Protein AF-A0A661ZNB2-F1 (afdb_monomer_lite)

Foldseek 3Di:
DDDDDDPDDDDDPDPVVVVVCVVVVVDDPDDDDDDDCLCDDPDPVSNVVSVVVVVVVVVCCVVPVD

pLDDT: mean 87.89, std 8.82, range [55.47, 96.56]

Sequence (66 aa):
RDKIDTRYDYKFSTTEEIINFISMKNIPDKILINIHPEHWAQSSFEWWNIYLIRKIKNYIKAKYLK

Structure (mmCIF, N/CA/C/O backbone):
data_AF-A0A661ZNB2-F1
#
_entry.id   AF-A0A661ZNB2-F1
#
loop_
_atom_site.group_PDB
_atom_site.id
_atom_site.type_symbol
_atom_site.label_atom_id
_atom_site.label_alt_id
_atom_site.label_comp_id
_atom_site.label_asym_id
_atom_site.label_entity_id
_atom_site.label_seq_id
_atom_site.pdbx_PDB_ins_code
_atom_site.Cartn_x
_atom_site.Cartn_y
_atom_site.Cartn_z
_atom_site.occupancy
_atom_site.B_iso_or_equiv
_atom_site.auth_seq_id
_atom_site.auth_comp_id
_atom_site.auth_asym_id
_atom_site.auth_atom_id
_atom_site.pdbx_PDB_model_num
ATOM 1 N N . ARG A 1 1 ? -12.302 0.664 -7.971 1.00 55.47 1 ARG A N 1
ATOM 2 C CA . ARG A 1 1 ? -12.099 0.347 -6.540 1.00 55.47 1 ARG A CA 1
ATOM 3 C C . ARG A 1 1 ? -13.449 0.552 -5.897 1.00 55.47 1 ARG A C 1
ATOM 5 O O . ARG A 1 1 ? -13.985 1.642 -6.069 1.00 55.47 1 ARG A O 1
ATOM 12 N N . ASP A 1 2 ? -14.007 -0.474 -5.272 1.00 60.12 2 ASP A N 1
ATOM 13 C CA . ASP A 1 2 ? -15.336 -0.373 -4.675 1.00 60.12 2 ASP A CA 1
ATOM 14 C C . ASP A 1 2 ? -15.287 0.675 -3.565 1.00 60.12 2 ASP A C 1
ATOM 16 O O . ASP A 1 2 ? -14.436 0.619 -2.674 1.00 60.12 2 ASP A O 1
ATOM 20 N N . LYS A 1 3 ? -16.120 1.709 -3.694 1.00 65.75 3 LYS A N 1
ATOM 21 C CA . LYS A 1 3 ? -16.229 2.763 -2.692 1.00 65.75 3 LYS A CA 1
ATOM 22 C C . LYS A 1 3 ? -17.128 2.221 -1.589 1.00 65.75 3 LYS A C 1
ATOM 24 O O . LYS A 1 3 ? -18.328 2.077 -1.793 1.00 65.75 3 LYS A O 1
ATOM 29 N N . ILE A 1 4 ? -16.531 1.893 -0.451 1.00 71.19 4 ILE A N 1
ATOM 30 C CA . ILE A 1 4 ? -17.270 1.497 0.746 1.00 71.19 4 ILE A CA 1
ATOM 31 C C . ILE A 1 4 ? -17.733 2.783 1.429 1.00 71.19 4 ILE A C 1
ATOM 33 O O . ILE A 1 4 ? -16.910 3.651 1.723 1.00 71.19 4 ILE A O 1
ATOM 37 N N . ASP A 1 5 ? -19.039 2.915 1.642 1.00 79.50 5 ASP A N 1
ATOM 38 C CA . ASP A 1 5 ? -19.595 3.985 2.465 1.00 79.50 5 ASP A CA 1
ATOM 39 C C . ASP A 1 5 ? -19.332 3.650 3.938 1.00 79.50 5 ASP A C 1
ATOM 41 O O . ASP A 1 5 ? -19.804 2.636 4.453 1.00 79.50 5 ASP A O 1
ATOM 45 N N . THR A 1 6 ? -18.485 4.438 4.594 1.00 79.50 6 THR A N 1
ATOM 46 C CA . THR A 1 6 ? -18.062 4.195 5.973 1.00 79.50 6 THR A CA 1
ATOM 47 C C . THR A 1 6 ? -17.927 5.505 6.730 1.00 79.50 6 THR A C 1
ATOM 49 O O . THR A 1 6 ? -17.508 6.518 6.177 1.00 79.50 6 THR A O 1
ATOM 52 N N . ARG A 1 7 ? -18.275 5.480 8.022 1.00 79.88 7 ARG A N 1
ATOM 53 C CA . ARG A 1 7 ? -18.132 6.626 8.937 1.00 79.88 7 ARG A CA 1
ATOM 54 C C . ARG A 1 7 ? -16.696 6.806 9.442 1.00 79.88 7 ARG A C 1
ATOM 56 O O . ARG A 1 7 ? -16.420 7.766 10.152 1.00 79.88 7 ARG A O 1
ATOM 63 N N . TYR A 1 8 ? -15.803 5.875 9.112 1.00 78.06 8 TYR A N 1
ATOM 64 C CA . TYR A 1 8 ? -14.403 5.897 9.517 1.00 78.06 8 TYR A CA 1
ATOM 65 C C . TYR A 1 8 ? -13.554 6.677 8.494 1.00 78.06 8 TYR A C 1
ATOM 67 O O . TYR A 1 8 ? -13.352 6.198 7.381 1.00 78.06 8 TYR A O 1
ATOM 75 N N . ASP A 1 9 ? -13.020 7.844 8.876 1.00 81.44 9 ASP A N 1
ATOM 76 C CA . ASP A 1 9 ? -12.021 8.610 8.103 1.00 81.44 9 ASP A CA 1
ATOM 77 C C . ASP A 1 9 ? -10.712 8.709 8.899 1.00 81.44 9 ASP A C 1
ATOM 79 O O . ASP A 1 9 ? -10.391 9.732 9.503 1.00 81.44 9 ASP A O 1
ATOM 83 N N . TYR A 1 10 ? -9.977 7.598 8.962 1.00 83.81 10 TYR A N 1
ATOM 84 C CA . TYR A 1 10 ? -8.662 7.566 9.597 1.00 83.81 10 TYR A CA 1
ATOM 85 C C . TYR A 1 10 ? -7.571 7.881 8.572 1.00 83.81 10 TYR A C 1
ATOM 87 O O . TYR A 1 10 ? -7.471 7.221 7.534 1.00 83.81 10 TYR A O 1
ATOM 95 N N . LYS A 1 11 ? -6.714 8.854 8.885 1.00 85.44 11 LYS A N 1
ATOM 96 C CA . LYS A 1 11 ? -5.515 9.176 8.106 1.00 85.44 11 LYS A CA 1
ATOM 97 C C . LYS A 1 11 ? -4.306 9.072 9.018 1.00 85.44 11 LYS A C 1
ATOM 99 O O . LYS A 1 11 ? -4.228 9.795 10.003 1.00 85.44 11 LYS A O 1
ATOM 104 N N . PHE A 1 12 ? -3.394 8.176 8.665 1.00 88.81 12 PHE A N 1
ATOM 105 C CA . PHE A 1 12 ? -2.145 7.961 9.383 1.00 88.81 12 PHE A CA 1
ATOM 106 C C . PHE A 1 12 ? -0.983 8.265 8.447 1.00 88.81 12 PHE A C 1
ATOM 108 O O . PHE A 1 12 ? -0.933 7.748 7.329 1.00 88.81 12 PHE A O 1
ATOM 115 N N . SER A 1 13 ? -0.062 9.099 8.905 1.00 91.38 13 SER A N 1
ATOM 116 C CA . SER A 1 13 ? 1.162 9.465 8.191 1.00 91.38 13 SER A CA 1
ATOM 117 C C . SER A 1 13 ? 2.362 8.657 8.682 1.00 91.38 13 SER A C 1
ATOM 119 O O . SER A 1 13 ? 3.342 8.509 7.955 1.00 91.38 13 SER A O 1
ATOM 121 N N . THR A 1 14 ? 2.287 8.113 9.902 1.00 92.75 14 THR A N 1
ATOM 122 C CA . THR A 1 14 ? 3.364 7.336 10.524 1.00 92.75 14 THR A CA 1
ATOM 123 C C . THR A 1 14 ? 2.837 6.080 11.213 1.00 92.75 14 THR A C 1
ATOM 125 O O . THR A 1 14 ? 1.667 5.984 11.587 1.00 92.75 14 THR A O 1
ATOM 128 N N . THR A 1 15 ? 3.719 5.103 11.422 1.00 91.31 15 THR A N 1
ATOM 129 C CA . THR A 1 15 ? 3.402 3.899 12.207 1.00 91.31 15 THR A CA 1
ATOM 130 C C . THR A 1 15 ? 3.120 4.232 13.674 1.00 91.31 15 THR A C 1
ATOM 132 O O . THR A 1 15 ? 2.321 3.559 14.318 1.00 91.31 15 THR A O 1
ATOM 135 N N . GLU A 1 16 ? 3.741 5.284 14.205 1.00 94.81 16 GLU A N 1
ATOM 136 C CA . GLU A 1 16 ? 3.558 5.710 15.593 1.00 94.81 16 GLU A CA 1
ATOM 137 C C . GLU A 1 16 ? 2.143 6.241 15.850 1.00 94.81 16 GLU A C 1
ATOM 139 O O . GLU A 1 16 ? 1.520 5.886 16.850 1.00 94.81 16 GLU A O 1
ATOM 144 N N . GLU A 1 17 ? 1.573 6.992 14.902 1.00 91.94 17 GLU A N 1
ATOM 145 C CA . GLU A 1 17 ? 0.166 7.404 14.959 1.00 91.94 17 GLU A CA 1
ATOM 146 C C . GLU A 1 17 ? -0.779 6.197 15.019 1.00 91.94 17 GLU A C 1
ATOM 148 O O . GLU A 1 17 ? -1.725 6.192 15.807 1.00 91.94 17 GLU A O 1
ATOM 153 N N . ILE A 1 18 ? -0.496 5.144 14.245 1.00 90.31 18 ILE A N 1
ATOM 154 C CA . ILE A 1 18 ? -1.285 3.904 14.265 1.00 90.31 18 ILE A CA 1
ATOM 155 C C . ILE A 1 18 ? -1.221 3.257 15.655 1.00 90.31 18 ILE A C 1
ATOM 157 O O . ILE A 1 18 ? -2.258 2.907 16.219 1.00 90.31 18 ILE A O 1
ATOM 161 N N . ILE A 1 19 ? -0.019 3.126 16.229 1.00 91.62 19 ILE A N 1
ATOM 162 C CA . ILE A 1 19 ? 0.193 2.529 17.559 1.00 91.62 19 ILE A CA 1
ATOM 163 C C . ILE A 1 19 ? -0.560 3.315 18.641 1.00 91.62 19 ILE A C 1
ATOM 165 O O . ILE A 1 19 ? -1.239 2.714 19.476 1.00 91.62 19 ILE A O 1
ATOM 169 N N . ASN A 1 20 ? -0.500 4.646 18.597 1.00 92.38 20 ASN A N 1
ATOM 170 C CA . ASN A 1 20 ? -1.198 5.508 19.551 1.00 92.38 20 ASN A CA 1
ATOM 171 C C . ASN A 1 20 ? -2.724 5.384 19.436 1.00 92.38 20 ASN A C 1
ATOM 173 O O . ASN A 1 20 ? -3.426 5.311 20.440 1.00 92.38 20 ASN A O 1
ATOM 177 N N . PHE A 1 21 ? -3.266 5.290 18.223 1.00 89.88 21 PHE A N 1
ATOM 178 C CA . PHE A 1 21 ? -4.706 5.095 18.041 1.00 89.88 21 PHE A CA 1
ATOM 179 C C . PHE A 1 21 ? -5.186 3.723 18.526 1.00 89.88 21 PHE A C 1
ATOM 181 O O . PHE A 1 21 ? -6.276 3.625 19.100 1.00 89.88 21 PHE A O 1
ATOM 188 N N . ILE A 1 22 ? -4.366 2.682 18.343 1.00 89.44 22 ILE A N 1
ATOM 189 C CA . ILE A 1 22 ? -4.615 1.347 18.900 1.00 89.44 22 ILE A CA 1
ATOM 190 C C . ILE A 1 22 ? -4.648 1.411 20.434 1.00 89.44 22 ILE A C 1
ATOM 192 O O . ILE A 1 22 ? -5.587 0.895 21.043 1.00 89.44 22 ILE A O 1
ATOM 196 N N . SER A 1 23 ? -3.668 2.065 21.069 1.00 89.06 23 SER A N 1
ATOM 197 C CA . SER A 1 23 ? -3.580 2.135 22.535 1.00 89.06 23 SER A CA 1
ATOM 198 C C . SER A 1 23 ? -4.730 2.933 23.163 1.00 89.06 23 SER A C 1
ATOM 200 O O . SER A 1 23 ? -5.227 2.563 24.226 1.00 89.06 23 SER A O 1
ATOM 202 N N . MET A 1 24 ? -5.221 3.965 22.471 1.00 89.75 24 MET A N 1
ATOM 203 C CA . MET A 1 24 ? -6.377 4.767 22.887 1.00 89.75 24 MET A CA 1
ATOM 204 C C . MET A 1 24 ? -7.735 4.097 22.607 1.00 89.75 24 MET A C 1
ATOM 206 O O . MET A 1 24 ? -8.766 4.681 22.933 1.00 89.75 24 MET A O 1
ATOM 210 N N . LYS A 1 25 ? -7.763 2.893 22.011 1.00 83.38 25 LYS A N 1
ATOM 211 C CA . LYS A 1 25 ? -8.985 2.184 21.574 1.00 83.38 25 LYS A CA 1
ATOM 212 C C . LYS A 1 25 ? -9.873 3.003 20.618 1.00 83.38 25 LYS A C 1
ATOM 214 O O . LYS A 1 25 ? -11.086 2.824 20.586 1.00 83.38 25 LYS A O 1
ATOM 219 N N . ASN A 1 26 ? -9.270 3.873 19.804 1.00 82.69 26 ASN A N 1
ATOM 220 C CA . ASN A 1 26 ? -9.976 4.773 18.879 1.00 82.69 26 ASN A CA 1
ATOM 221 C C . ASN A 1 26 ? -10.139 4.194 17.461 1.00 82.69 26 ASN A C 1
ATOM 223 O O . ASN A 1 26 ? -10.281 4.934 16.487 1.00 82.69 26 ASN A O 1
ATOM 227 N N . ILE A 1 27 ? -10.110 2.870 17.329 1.00 85.25 27 ILE A N 1
ATOM 228 C CA . ILE A 1 27 ? -10.139 2.123 16.064 1.00 85.25 27 ILE A CA 1
ATOM 229 C C . ILE A 1 27 ? -11.058 0.896 16.186 1.00 85.25 27 ILE A C 1
ATOM 231 O O . ILE A 1 27 ? -11.372 0.489 17.304 1.00 85.25 27 ILE A O 1
ATOM 235 N N . PRO A 1 28 ? -11.484 0.278 15.069 1.00 85.38 28 PRO A N 1
ATOM 236 C CA . PRO A 1 28 ? -12.262 -0.958 15.106 1.00 85.38 28 PRO A CA 1
ATOM 237 C C . PRO A 1 28 ? -11.502 -2.119 15.763 1.00 85.38 28 PRO A C 1
ATOM 239 O O . PRO A 1 28 ? -10.281 -2.210 15.650 1.00 85.38 28 PRO A O 1
ATOM 242 N N . ASP A 1 29 ? -12.241 -3.073 16.337 1.00 85.62 29 ASP A N 1
ATOM 243 C CA . ASP A 1 29 ? -11.681 -4.267 16.999 1.00 85.62 29 ASP A CA 1
ATOM 244 C C . ASP A 1 29 ? -10.822 -5.148 16.076 1.00 85.62 29 ASP A C 1
ATOM 246 O O . ASP A 1 29 ? -10.024 -5.965 16.536 1.00 85.62 29 ASP A O 1
ATOM 250 N N . LYS A 1 30 ? -11.011 -5.027 14.757 1.00 85.69 30 LYS A N 1
ATOM 251 C CA . LYS A 1 30 ? -10.274 -5.778 13.738 1.00 85.69 30 LYS A CA 1
ATOM 252 C C . LYS A 1 30 ? -9.827 -4.840 12.627 1.00 85.69 30 LYS A C 1
ATOM 254 O O . LYS A 1 3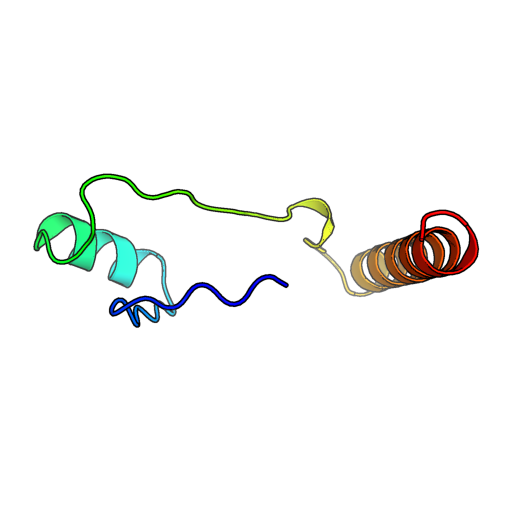0 ? -10.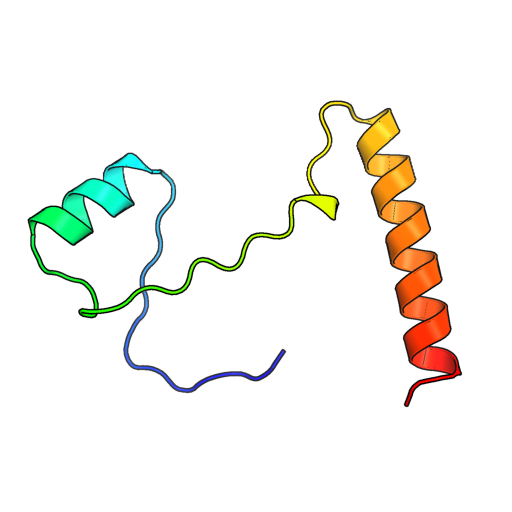634 -4.096 12.073 1.00 85.69 30 LYS A O 1
ATOM 259 N N . ILE A 1 31 ? -8.553 -4.940 12.257 1.00 84.12 31 ILE A N 1
ATOM 260 C CA . ILE A 1 31 ? -7.954 -4.182 11.158 1.00 84.12 31 ILE A CA 1
ATOM 261 C C . ILE A 1 31 ? -7.441 -5.160 10.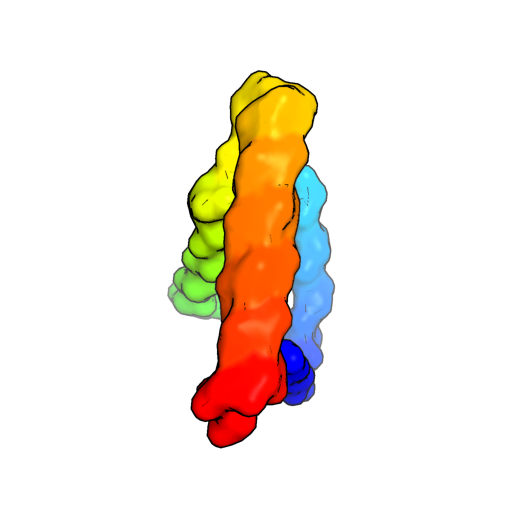101 1.00 84.12 31 ILE A C 1
ATOM 263 O O . ILE A 1 31 ? -6.737 -6.114 10.421 1.00 84.12 31 ILE A O 1
ATOM 267 N N . LEU A 1 32 ? -7.759 -4.890 8.833 1.00 86.44 32 LEU A N 1
ATOM 268 C CA . LEU A 1 32 ? -7.127 -5.533 7.683 1.0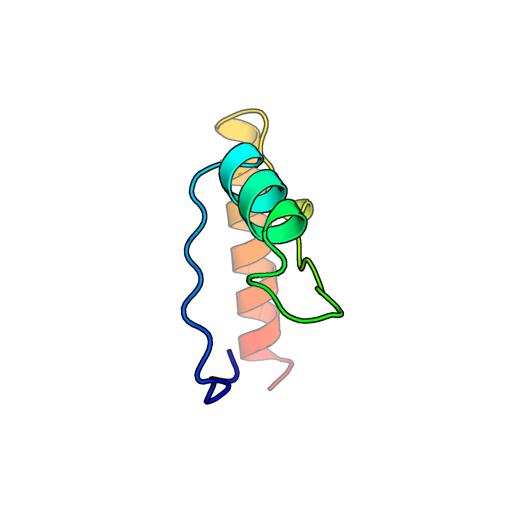0 86.44 32 LEU A CA 1
ATOM 269 C C . LEU A 1 32 ? -6.146 -4.551 7.036 1.00 86.44 32 LEU A C 1
ATOM 271 O O . LEU A 1 32 ? -6.559 -3.517 6.511 1.00 86.44 32 LEU A O 1
ATOM 275 N N . ILE A 1 33 ? -4.858 -4.891 7.039 1.00 86.62 33 ILE A N 1
ATOM 276 C CA . ILE A 1 33 ? -3.820 -4.096 6.377 1.00 86.62 33 ILE A CA 1
ATOM 277 C C . ILE A 1 33 ? -3.567 -4.688 4.989 1.00 86.62 33 ILE A C 1
ATOM 279 O O . ILE A 1 33 ? -2.960 -5.747 4.855 1.00 86.62 33 ILE A O 1
ATOM 283 N N . ASN A 1 34 ? -4.025 -3.995 3.946 1.00 88.12 34 ASN A N 1
ATOM 284 C CA . ASN A 1 34 ? -3.765 -4.384 2.561 1.00 88.12 34 ASN A CA 1
ATOM 285 C C . ASN A 1 34 ? -2.496 -3.696 2.050 1.00 88.12 34 ASN A C 1
ATOM 287 O O . ASN A 1 34 ? -2.505 -2.501 1.752 1.00 88.12 34 ASN A O 1
ATOM 291 N N . ILE A 1 35 ? -1.414 -4.465 1.938 1.00 89.06 35 ILE A N 1
ATOM 292 C CA . ILE A 1 35 ? -0.117 -4.016 1.422 1.00 89.06 35 ILE A CA 1
ATOM 293 C C . ILE A 1 35 ? 0.086 -4.613 0.027 1.00 89.06 35 ILE A C 1
ATOM 295 O O . ILE A 1 35 ? -0.282 -5.758 -0.221 1.00 89.06 35 ILE A O 1
ATOM 299 N N . HIS A 1 36 ? 0.708 -3.852 -0.875 1.00 88.25 36 HIS A N 1
ATOM 300 C CA . HIS A 1 36 ? 1.142 -4.332 -2.190 1.00 88.25 36 HIS A CA 1
ATOM 301 C C . HIS A 1 36 ? 2.675 -4.275 -2.293 1.00 88.25 36 HIS A C 1
ATOM 303 O O . HIS A 1 36 ? 3.201 -3.299 -2.838 1.00 88.25 36 HIS A O 1
ATOM 309 N N . PRO A 1 37 ? 3.400 -5.288 -1.772 1.00 88.06 37 PRO A N 1
ATOM 310 C CA . PRO A 1 37 ? 4.865 -5.310 -1.789 1.00 88.06 37 PRO A CA 1
ATOM 311 C C . PRO A 1 37 ? 5.442 -5.280 -3.204 1.00 88.06 37 PRO A C 1
ATOM 313 O O . PRO A 1 37 ? 6.524 -4.756 -3.419 1.00 88.06 37 PRO A O 1
ATOM 316 N N . GLU A 1 38 ? 4.682 -5.758 -4.193 1.00 85.00 38 GLU A N 1
ATOM 317 C CA . GLU A 1 38 ? 5.033 -5.709 -5.619 1.00 85.00 38 GLU A CA 1
ATOM 318 C C . GLU A 1 38 ? 5.265 -4.285 -6.164 1.00 85.00 38 GLU A C 1
ATOM 320 O O . GLU A 1 38 ? 5.705 -4.127 -7.299 1.00 85.00 38 GLU A O 1
ATOM 325 N N . HIS A 1 39 ? 4.923 -3.244 -5.395 1.00 86.56 39 HIS A N 1
ATOM 326 C CA . HIS A 1 39 ? 5.156 -1.841 -5.740 1.00 86.56 39 HIS A CA 1
ATOM 327 C C . HIS A 1 39 ? 6.359 -1.223 -5.020 1.00 86.56 39 HIS A C 1
ATOM 329 O O . HIS A 1 39 ? 6.654 -0.049 -5.249 1.00 86.56 39 HIS A O 1
ATOM 335 N N . TRP A 1 40 ? 7.008 -1.957 -4.119 1.00 91.81 40 TRP A N 1
ATOM 336 C CA . TRP A 1 40 ? 8.171 -1.460 -3.400 1.00 91.81 40 TRP A CA 1
ATOM 337 C C . TRP A 1 40 ? 9.376 -1.486 -4.324 1.00 91.81 40 TRP A C 1
ATOM 339 O O . TRP A 1 40 ? 9.719 -2.522 -4.877 1.00 91.81 40 TRP A O 1
ATOM 349 N N . ALA A 1 41 ? 9.997 -0.327 -4.492 1.00 94.38 41 ALA A N 1
ATOM 350 C CA . ALA A 1 41 ? 11.223 -0.182 -5.248 1.00 94.38 41 ALA A CA 1
ATOM 351 C C . ALA A 1 41 ? 12.295 0.372 -4.316 1.00 94.38 41 ALA A C 1
ATOM 353 O O . ALA A 1 41 ? 12.079 1.382 -3.647 1.00 94.38 41 ALA A O 1
ATOM 354 N N . GLN A 1 42 ? 13.444 -0.287 -4.283 1.00 94.38 42 GLN A N 1
ATOM 355 C CA . GLN A 1 42 ? 14.637 0.147 -3.564 1.00 94.38 42 GLN A CA 1
ATOM 356 C C . GLN A 1 42 ? 15.483 1.113 -4.406 1.00 94.38 42 GLN A C 1
ATOM 358 O O . GLN A 1 42 ? 16.372 1.779 -3.884 1.00 94.38 42 GLN A O 1
ATOM 363 N N . SER A 1 43 ? 15.205 1.216 -5.710 1.00 95.12 43 SER A N 1
ATOM 364 C CA . SER A 1 43 ? 15.868 2.149 -6.621 1.00 95.12 43 SER A CA 1
ATOM 365 C C . SER A 1 43 ? 14.927 2.681 -7.703 1.00 95.12 43 SER A C 1
ATOM 367 O O . SER A 1 43 ? 13.916 2.063 -8.042 1.00 95.12 43 SER A O 1
ATOM 369 N N . SER A 1 44 ? 15.293 3.809 -8.316 1.00 93.56 44 SER A N 1
ATOM 370 C CA . SER A 1 44 ? 14.545 4.382 -9.443 1.00 93.56 44 SER A CA 1
ATOM 371 C C . SER A 1 44 ? 14.462 3.426 -10.638 1.00 93.56 44 SER A C 1
ATOM 373 O O . SER A 1 44 ? 13.445 3.386 -11.325 1.00 93.56 44 SER A O 1
ATOM 375 N N . PHE A 1 45 ? 15.514 2.638 -10.884 1.00 95.50 45 PHE A N 1
ATOM 376 C CA . PHE A 1 45 ? 15.534 1.659 -11.972 1.00 95.50 45 PHE A CA 1
ATOM 377 C C . PHE A 1 45 ? 14.549 0.511 -11.721 1.00 95.50 45 PHE A C 1
ATOM 379 O O . PHE A 1 45 ? 13.760 0.157 -12.596 1.00 95.50 45 PHE A O 1
ATOM 386 N N . GLU A 1 46 ? 14.537 -0.028 -10.502 1.00 94.56 46 GLU A N 1
ATOM 387 C CA . GLU A 1 46 ? 13.574 -1.051 -10.093 1.00 94.56 46 GLU A CA 1
ATOM 388 C C . GLU A 1 46 ? 12.130 -0.540 -10.191 1.00 94.56 46 GLU A C 1
ATOM 390 O O . GLU A 1 46 ? 11.256 -1.244 -10.700 1.00 94.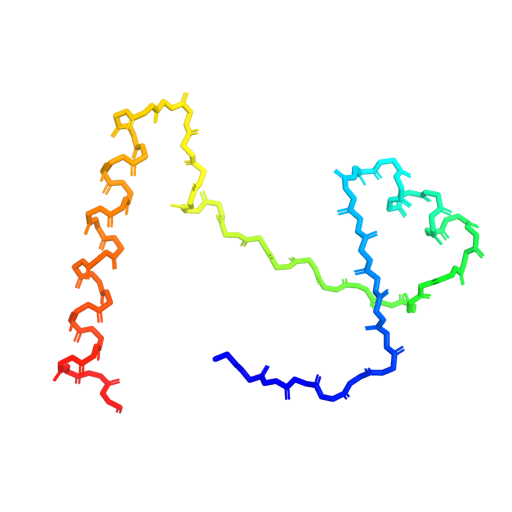56 46 GLU A O 1
ATOM 395 N N . TRP A 1 47 ? 11.891 0.717 -9.804 1.00 94.81 47 TRP A N 1
ATOM 396 C CA . TRP A 1 47 ? 10.576 1.343 -9.928 1.00 94.81 47 TRP A CA 1
ATOM 397 C C . TRP A 1 47 ? 10.090 1.384 -11.380 1.00 94.81 47 TRP A C 1
ATOM 399 O O . TRP A 1 47 ? 8.934 1.052 -11.652 1.00 94.81 47 TRP A O 1
ATOM 409 N N . TRP A 1 48 ? 10.968 1.735 -12.326 1.00 96.56 48 TRP A N 1
ATOM 410 C CA . TRP A 1 48 ? 10.634 1.741 -13.753 1.00 96.56 48 TRP A CA 1
ATOM 411 C C . TRP A 1 48 ? 10.255 0.351 -14.264 1.00 96.56 48 TRP A C 1
ATOM 413 O O . TRP A 1 48 ? 9.258 0.214 -14.978 1.00 96.56 48 TRP A O 1
ATOM 423 N N . ASN A 1 49 ? 10.982 -0.688 -13.849 1.00 94.81 49 ASN A N 1
ATOM 424 C CA . ASN A 1 49 ? 10.658 -2.069 -14.211 1.00 94.81 49 ASN A CA 1
ATOM 425 C C . ASN A 1 49 ? 9.282 -2.485 -13.673 1.00 94.81 49 ASN A C 1
ATOM 427 O O . ASN A 1 49 ? 8.437 -2.974 -14.428 1.00 94.81 49 ASN A O 1
ATOM 431 N N . ILE A 1 50 ? 9.018 -2.219 -12.390 1.00 95.25 50 ILE A N 1
ATOM 432 C CA . ILE A 1 50 ? 7.716 -2.476 -11.761 1.00 95.25 50 ILE A CA 1
ATOM 433 C C . ILE A 1 50 ? 6.603 -1.724 -12.502 1.00 95.25 50 ILE A C 1
ATOM 435 O O . ILE A 1 50 ? 5.552 -2.295 -12.807 1.00 95.25 50 ILE A O 1
ATOM 439 N N . TYR A 1 51 ? 6.821 -0.450 -12.827 1.00 95.00 51 TYR A N 1
ATOM 440 C CA . TYR A 1 51 ? 5.848 0.377 -13.534 1.00 95.00 51 TYR A CA 1
ATOM 441 C C . TYR A 1 51 ? 5.476 -0.208 -14.904 1.00 95.00 51 TYR A C 1
ATOM 443 O O . TYR A 1 51 ? 4.287 -0.333 -15.219 1.00 95.00 51 TYR A O 1
ATOM 451 N N . LEU A 1 52 ? 6.473 -0.613 -15.696 1.00 95.81 52 LEU A N 1
ATOM 452 C CA . LEU A 1 52 ? 6.265 -1.202 -17.021 1.00 95.81 52 LEU A CA 1
ATOM 453 C C . LEU A 1 52 ? 5.488 -2.519 -16.943 1.00 95.81 52 LEU A C 1
ATOM 455 O O . LEU A 1 52 ? 4.477 -2.678 -17.632 1.00 95.81 52 LEU A O 1
ATOM 459 N N . ILE A 1 53 ? 5.892 -3.428 -16.053 1.00 94.81 53 ILE A N 1
ATOM 460 C CA . ILE A 1 53 ? 5.211 -4.716 -15.853 1.00 94.81 53 ILE A CA 1
ATOM 461 C C . ILE A 1 53 ? 3.743 -4.493 -15.468 1.00 94.81 53 ILE A C 1
ATOM 463 O O . ILE A 1 53 ? 2.839 -5.122 -16.027 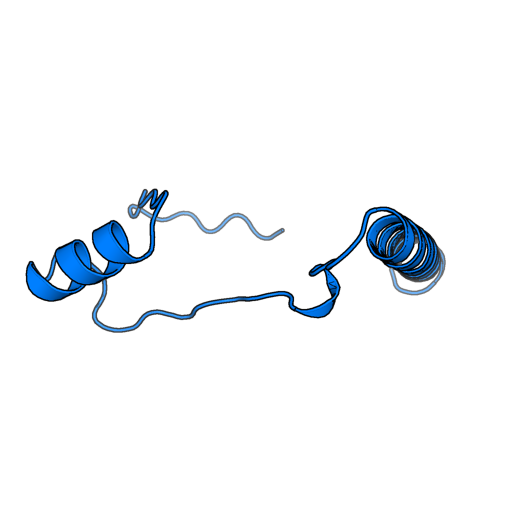1.00 94.81 53 ILE A O 1
ATOM 467 N N . ARG A 1 54 ? 3.471 -3.550 -14.557 1.00 93.38 54 ARG A N 1
ATOM 468 C CA . ARG A 1 54 ? 2.102 -3.210 -14.142 1.00 93.38 54 ARG A CA 1
ATOM 469 C C . ARG A 1 54 ? 1.270 -2.640 -15.283 1.00 93.38 54 ARG A C 1
ATOM 471 O O . ARG A 1 54 ? 0.111 -3.026 -15.432 1.00 93.38 54 ARG A O 1
ATOM 478 N N . LYS A 1 55 ? 1.836 -1.740 -16.092 1.00 95.25 55 LYS A N 1
ATOM 479 C CA . LYS A 1 55 ? 1.174 -1.179 -17.281 1.00 95.25 55 LYS A CA 1
ATOM 480 C C . LYS A 1 55 ? 0.769 -2.281 -18.256 1.00 95.25 55 LYS A C 1
ATOM 482 O O . LYS A 1 55 ? -0.386 -2.311 -18.674 1.00 95.25 55 LYS A O 1
ATOM 487 N N . ILE A 1 56 ? 1.680 -3.206 -18.554 1.00 95.75 56 ILE A N 1
ATOM 488 C CA . ILE A 1 56 ? 1.424 -4.341 -19.450 1.00 95.75 56 ILE A CA 1
ATOM 489 C C . ILE A 1 56 ? 0.325 -5.242 -18.875 1.00 95.75 56 ILE A C 1
ATOM 491 O O . ILE A 1 56 ? -0.673 -5.501 -19.545 1.00 95.75 56 ILE A O 1
ATOM 495 N N . LYS A 1 57 ? 0.451 -5.656 -17.608 1.00 92.56 57 LYS A N 1
ATOM 496 C CA . LYS A 1 57 ? -0.555 -6.469 -16.901 1.00 92.56 57 LYS A CA 1
ATOM 497 C C . LYS A 1 57 ? -1.942 -5.824 -16.950 1.00 92.56 57 LYS A C 1
ATOM 499 O O . LYS A 1 57 ? -2.923 -6.501 -17.244 1.00 92.56 57 LYS A O 1
ATOM 504 N N . ASN A 1 58 ? -2.035 -4.522 -16.686 1.00 93.06 58 ASN A N 1
ATOM 505 C CA . ASN A 1 58 ? -3.308 -3.801 -16.702 1.00 93.06 58 ASN A CA 1
ATOM 506 C C . ASN A 1 58 ? -3.883 -3.663 -18.114 1.00 93.06 58 ASN A C 1
ATOM 508 O O . ASN A 1 58 ? -5.093 -3.779 -18.278 1.00 93.06 58 ASN A O 1
ATOM 512 N N . TYR A 1 59 ? -3.035 -3.468 -19.128 1.00 95.81 59 TYR A N 1
ATOM 513 C CA . TYR A 1 59 ? -3.463 -3.460 -20.526 1.00 95.81 59 TYR A CA 1
ATOM 514 C C . TYR A 1 59 ? -4.058 -4.811 -20.941 1.00 95.81 59 TYR A C 1
ATOM 516 O O . TYR A 1 59 ? -5.154 -4.856 -21.494 1.00 95.81 59 TYR A O 1
ATOM 524 N N . ILE A 1 60 ? -3.377 -5.916 -20.616 1.00 95.94 60 ILE A N 1
ATOM 525 C CA . ILE A 1 60 ? -3.866 -7.275 -20.889 1.00 95.94 60 ILE A CA 1
ATOM 526 C C . ILE A 1 60 ? -5.200 -7.507 -20.173 1.00 95.94 60 ILE A C 1
ATOM 528 O O . ILE A 1 60 ? -6.158 -7.944 -20.805 1.00 95.94 60 ILE A O 1
ATOM 532 N N . LYS A 1 61 ? -5.294 -7.161 -18.882 1.00 92.88 61 LYS A N 1
ATOM 533 C CA . LYS A 1 61 ? -6.550 -7.277 -18.126 1.00 92.88 61 LYS A CA 1
ATOM 534 C C . LYS A 1 61 ? -7.690 -6.508 -18.789 1.00 92.88 61 LYS A C 1
ATOM 536 O O . LYS A 1 61 ? -8.744 -7.082 -19.021 1.00 92.88 61 LYS A O 1
ATOM 541 N N . ALA A 1 62 ? -7.461 -5.247 -19.148 1.00 94.25 62 ALA A N 1
ATOM 542 C CA . ALA A 1 62 ? -8.479 -4.414 -19.781 1.00 94.25 62 ALA A CA 1
ATOM 543 C C . ALA A 1 62 ? -8.923 -4.951 -21.151 1.00 94.25 62 ALA A C 1
ATOM 545 O O . ALA A 1 62 ? -10.085 -4.801 -21.521 1.00 94.25 62 ALA A O 1
ATOM 546 N N . LYS A 1 63 ? -8.006 -5.562 -21.910 1.00 94.56 63 LYS A N 1
ATOM 547 C CA . LYS A 1 63 ? -8.288 -6.053 -23.261 1.00 94.56 63 LYS A CA 1
ATOM 548 C C . LYS A 1 63 ? -8.956 -7.430 -23.285 1.00 94.56 63 LYS A C 1
ATOM 550 O O . LYS A 1 63 ? -9.772 -7.666 -24.169 1.00 94.56 63 LYS A O 1
ATOM 555 N N . TYR A 1 64 ? -8.610 -8.324 -22.357 1.00 94.00 64 TYR A N 1
ATOM 556 C CA . TYR A 1 64 ? -8.995 -9.742 -22.434 1.00 94.00 64 TYR A CA 1
ATOM 557 C C . TYR A 1 64 ? -9.819 -10.260 -21.250 1.00 94.00 64 TYR A C 1
ATOM 559 O O . TYR A 1 64 ? -10.457 -11.296 -21.381 1.00 94.00 64 TYR A O 1
ATOM 567 N N . LEU A 1 65 ? -9.802 -9.584 -20.100 1.00 82.56 65 LEU A N 1
ATOM 568 C CA . LEU A 1 65 ? -10.407 -10.066 -18.850 1.00 82.56 65 LEU A CA 1
ATOM 569 C C . LEU A 1 65 ? -11.515 -9.120 -18.370 1.00 82.56 65 LEU A C 1
ATOM 571 O O . LEU A 1 65 ? -11.515 -8.721 -17.209 1.00 82.56 65 LEU A O 1
ATOM 575 N N . LYS A 1 66 ? -12.404 -8.719 -19.284 1.00 60.66 66 LYS A N 1
ATOM 576 C CA . LYS A 1 66 ? -13.507 -7.801 -18.981 1.00 60.66 66 LYS A CA 1
ATOM 577 C C . LYS A 1 66 ? -14.397 -8.334 -17.859 1.00 60.66 66 LYS A C 1
ATOM 579 O O . LYS A 1 66 ? -14.815 -9.506 -17.970 1.00 60.66 66 LYS A O 1
#

Radius of gyration: 17.31 Å; chains: 1; bounding box: 36×20×46 Å

Secondary structure (DSSP, 8-state):
------S-----SSHHHHHHHHHTT-S-S-------GGG--SSHHHHHHHHHHHHHHHHHHHHH--